Protein AF-B0I2P6-F1 (afdb_monomer)

pLDDT: mean 84.58, std 15.39, range [45.34, 97.69]

InterPro domains:
  IPR001063 Large ribosomal subunit protein uL22 [PF00237] (2-75)
  IPR001063 Large ribosomal subunit protein uL22 [cd00336] (1-74)
  IPR018260 Large ribosomal subunit protein uL22, conserved site [PS00464] (50-74)
  IPR036394 Ribosomal protein uL22 superfamily [G3DSA:3.90.470.10] (1-95)
  IPR036394 Ribosomal protein uL22 superfamily [SSF54843] (2-78)
  IPR047867 Large ribosomal subunit protein uL22, bacteria/organella [PTHR13501] (1-118)

Radius of gyration: 39.43 Å; Cα contacts (8 Å, |Δi|>4): 103; chains: 1; bounding box: 79×54×119 Å

Structure (mmCIF, N/CA/C/O backbone):
data_AF-B0I2P6-F1
#
_entry.id   AF-B0I2P6-F1
#
loop_
_atom_site.group_PDB
_atom_site.id
_atom_site.type_symbol
_atom_site.label_atom_id
_atom_site.label_alt_id
_atom_site.label_comp_id
_atom_site.label_asym_id
_atom_site.label_entity_id
_atom_site.label_seq_id
_atom_site.pdbx_PDB_ins_code
_atom_site.Cartn_x
_atom_site.Cartn_y
_atom_site.Cartn_z
_atom_site.occupancy
_atom_site.B_iso_or_equiv
_atom_site.auth_seq_id
_atom_site.auth_comp_id
_atom_site.auth_asym_id
_atom_site.auth_atom_id
_atom_site.pdbx_PDB_model_num
ATOM 1 N N . MET A 1 1 ? -9.500 -13.602 -0.300 1.00 76.88 1 MET A N 1
ATOM 2 C CA . MET A 1 1 ? -10.073 -14.460 -1.353 1.00 76.88 1 MET A CA 1
ATOM 3 C C . MET A 1 1 ? -10.192 -13.780 -2.713 1.00 76.88 1 MET A C 1
ATOM 5 O O . MET A 1 1 ? -9.741 -14.376 -3.674 1.00 76.88 1 MET A O 1
ATOM 9 N N . LEU A 1 2 ? -10.694 -12.540 -2.851 1.00 93.56 2 LEU A N 1
ATOM 10 C CA . LEU A 1 2 ? -10.826 -11.922 -4.190 1.00 93.56 2 LEU A CA 1
ATOM 11 C C . LEU A 1 2 ? -9.508 -11.879 -4.998 1.00 93.56 2 LEU A C 1
ATOM 13 O O . LEU A 1 2 ? -9.483 -12.290 -6.151 1.00 93.56 2 LEU A O 1
ATOM 17 N N . LEU A 1 3 ? -8.404 -11.435 -4.385 1.00 93.12 3 LEU A N 1
ATOM 18 C CA . LEU A 1 3 ? -7.103 -11.318 -5.064 1.00 93.12 3 LEU A CA 1
ATOM 19 C C . LEU A 1 3 ? -6.489 -12.665 -5.486 1.00 93.12 3 LEU A C 1
ATOM 21 O O . LEU A 1 3 ? -5.681 -12.688 -6.404 1.00 93.12 3 LEU A O 1
ATOM 25 N N . GLU A 1 4 ? -6.849 -13.778 -4.846 1.00 93.31 4 GLU A N 1
ATOM 26 C CA . GLU A 1 4 ? -6.309 -15.104 -5.195 1.00 93.31 4 GLU A CA 1
ATOM 27 C C . GLU A 1 4 ? -6.968 -15.673 -6.456 1.00 93.31 4 GLU A C 1
ATOM 29 O O . GLU A 1 4 ? -6.349 -16.442 -7.183 1.00 93.31 4 GLU A O 1
ATOM 34 N N . LEU A 1 5 ? -8.208 -15.266 -6.731 1.00 96.06 5 LEU A N 1
ATOM 35 C CA . LEU A 1 5 ? -9.016 -15.769 -7.844 1.00 96.06 5 LEU A CA 1
ATOM 36 C C . LEU A 1 5 ? -8.922 -14.889 -9.097 1.00 96.06 5 LEU A C 1
ATOM 38 O O . LEU A 1 5 ? -9.374 -15.274 -10.172 1.00 96.06 5 LEU A O 1
ATOM 42 N N . MET A 1 6 ? -8.366 -13.684 -8.972 1.00 96.19 6 MET A N 1
ATOM 43 C CA . MET A 1 6 ? -8.279 -12.737 -10.079 1.00 96.19 6 MET A CA 1
ATOM 44 C C . MET A 1 6 ? -7.265 -13.192 -11.148 1.00 96.19 6 MET A C 1
ATOM 46 O O . MET A 1 6 ? -6.128 -13.511 -10.800 1.00 96.19 6 MET A O 1
ATOM 50 N N . PRO A 1 7 ? -7.592 -13.096 -12.455 1.00 96.62 7 PRO A N 1
ATOM 51 C CA . PRO A 1 7 ? -6.720 -13.553 -13.548 1.00 96.62 7 PRO A CA 1
ATOM 52 C C . PRO A 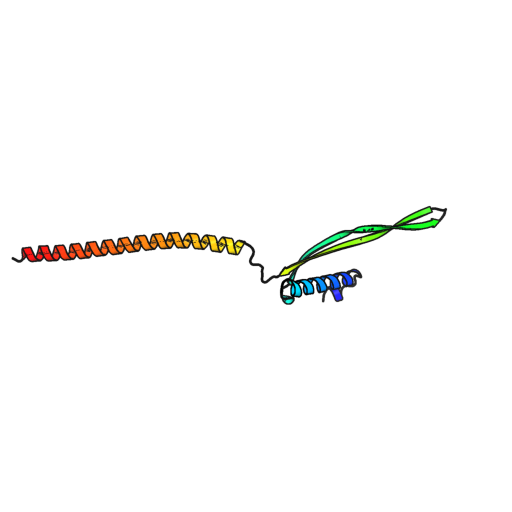1 7 ? -5.509 -12.636 -13.803 1.00 96.62 7 PRO A C 1
ATOM 54 O O . PRO A 1 7 ? -4.690 -12.892 -14.686 1.00 96.62 7 PRO A O 1
ATOM 57 N N . TYR A 1 8 ? -5.390 -11.526 -13.072 1.00 97.56 8 TYR A N 1
ATOM 58 C CA . TYR A 1 8 ? -4.334 -10.545 -13.285 1.00 97.56 8 TYR A CA 1
ATOM 59 C C . TYR A 1 8 ? -3.012 -10.977 -12.642 1.00 97.56 8 TYR A C 1
ATOM 61 O O . TYR A 1 8 ? -2.945 -11.329 -11.468 1.00 97.56 8 TYR A O 1
ATOM 69 N N . ARG A 1 9 ? -1.902 -10.808 -13.372 1.00 95.75 9 ARG A N 1
ATOM 70 C CA . ARG A 1 9 ? -0.548 -11.044 -12.835 1.00 95.75 9 ARG A CA 1
ATOM 71 C C . ARG A 1 9 ? -0.212 -10.140 -11.640 1.00 95.75 9 ARG A C 1
ATOM 73 O O . ARG A 1 9 ? 0.587 -10.513 -10.784 1.00 95.75 9 ARG A O 1
ATOM 80 N N . ALA A 1 10 ? -0.807 -8.948 -11.587 1.00 95.62 10 ALA A N 1
ATOM 81 C CA . ALA A 1 10 ? -0.602 -7.987 -10.507 1.00 95.62 10 ALA A CA 1
ATOM 82 C C . ALA A 1 10 ? -1.247 -8.414 -9.177 1.00 95.62 10 ALA A C 1
ATOM 84 O O . ALA A 1 10 ? -0.895 -7.865 -8.136 1.00 95.62 10 ALA A O 1
ATOM 85 N N . SER A 1 11 ? -2.143 -9.404 -9.177 1.00 96.56 11 SER A N 1
ATOM 86 C CA . SER A 1 11 ? -2.846 -9.818 -7.963 1.00 96.56 11 SER A CA 1
ATOM 87 C C . SER A 1 11 ? -1.902 -10.414 -6.920 1.00 96.56 11 SER A C 1
ATOM 89 O O . SER A 1 11 ? -2.016 -10.101 -5.738 1.00 96.56 11 SER A O 1
ATOM 91 N N . TYR A 1 12 ? -0.911 -11.200 -7.351 1.00 96.06 12 TYR A N 1
ATOM 92 C CA . TYR A 1 12 ? 0.053 -11.844 -6.456 1.00 96.06 12 TYR A CA 1
ATOM 93 C C . TYR A 1 12 ? 0.895 -10.856 -5.618 1.00 96.06 12 TYR A C 1
ATOM 95 O O . TYR A 1 12 ? 0.910 -10.981 -4.390 1.00 96.06 12 TYR A O 1
ATOM 103 N N . PRO A 1 13 ? 1.576 -9.846 -6.204 1.00 96.12 13 PRO A N 1
ATOM 104 C CA . PRO A 1 13 ? 2.324 -8.874 -5.406 1.00 96.12 13 PRO A CA 1
ATOM 105 C C . PRO A 1 13 ? 1.420 -8.038 -4.490 1.00 96.12 13 PRO A C 1
ATOM 107 O O . PRO A 1 13 ? 1.813 -7.756 -3.359 1.00 96.12 13 PRO A O 1
ATOM 110 N N . ILE A 1 14 ? 0.207 -7.686 -4.931 1.00 96.94 14 ILE A N 1
ATOM 111 C CA . ILE A 1 14 ? -0.753 -6.937 -4.104 1.00 96.94 14 ILE A CA 1
ATOM 112 C C . ILE A 1 14 ? -1.219 -7.789 -2.920 1.00 96.94 14 ILE A C 1
ATOM 114 O O . ILE A 1 14 ? -1.252 -7.301 -1.794 1.00 96.94 14 ILE A O 1
ATOM 118 N N . PHE A 1 15 ? -1.516 -9.070 -3.143 1.00 96.50 15 PHE A N 1
ATOM 119 C CA . PHE A 1 15 ? -1.892 -10.006 -2.086 1.00 96.50 15 PHE A CA 1
ATOM 120 C C . PHE A 1 15 ? -0.810 -10.097 -1.005 1.00 96.50 15 PHE A C 1
ATOM 122 O O . PHE A 1 15 ? -1.099 -9.923 0.179 1.00 96.50 15 PHE A O 1
ATOM 129 N N . LYS A 1 16 ? 0.453 -10.268 -1.415 1.00 96.44 16 LYS A N 1
ATOM 130 C CA . LYS A 1 16 ? 1.594 -10.296 -0.491 1.00 96.44 16 LYS A CA 1
ATOM 131 C C . LYS A 1 16 ? 1.718 -8.992 0.306 1.00 96.44 16 LYS A C 1
ATOM 133 O O . LYS A 1 16 ? 2.002 -9.032 1.503 1.00 96.44 16 LYS A O 1
ATOM 138 N N . LEU A 1 17 ? 1.483 -7.849 -0.340 1.00 96.81 17 LEU A N 1
ATOM 139 C CA . LEU A 1 17 ? 1.539 -6.536 0.302 1.00 96.81 17 LEU A CA 1
ATOM 140 C C . LEU A 1 17 ? 0.424 -6.364 1.340 1.00 96.81 17 LEU A C 1
ATOM 142 O O . LEU A 1 17 ? 0.707 -5.964 2.465 1.00 96.81 17 LEU A O 1
ATOM 146 N N . VAL A 1 18 ? -0.820 -6.714 1.000 1.00 96.00 18 VAL A N 1
ATOM 147 C CA . VAL A 1 18 ? -1.963 -6.646 1.927 1.00 96.00 18 VAL A CA 1
ATOM 148 C C . VAL A 1 18 ? -1.755 -7.579 3.119 1.00 96.00 18 VAL A C 1
ATOM 150 O O . VAL A 1 18 ? -1.963 -7.168 4.260 1.00 96.00 18 VAL A O 1
ATOM 153 N N . TYR A 1 19 ? -1.283 -8.804 2.876 1.00 95.69 19 TYR A N 1
ATOM 154 C CA . TYR A 1 19 ? -0.970 -9.759 3.937 1.00 95.69 19 TYR A CA 1
ATOM 155 C C . TYR A 1 19 ? 0.100 -9.216 4.897 1.00 95.69 19 TYR A C 1
ATOM 157 O O . TYR A 1 19 ? -0.076 -9.245 6.116 1.0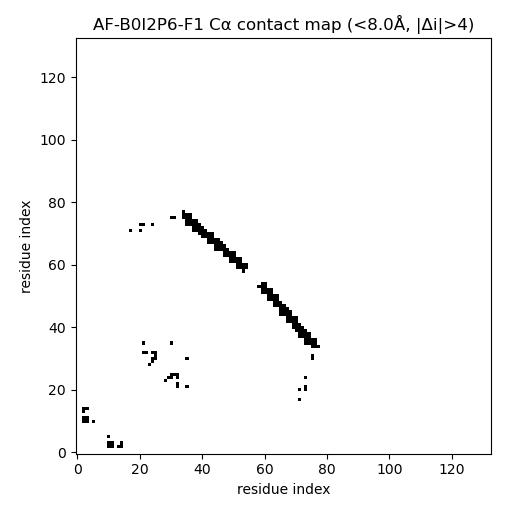0 95.69 19 TYR A O 1
ATOM 165 N N . SER A 1 20 ? 1.181 -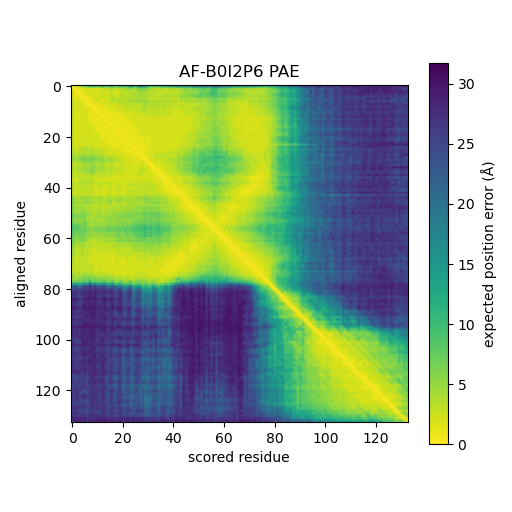8.647 4.352 1.00 96.69 20 SER A N 1
ATOM 166 C CA . SER A 1 20 ? 2.236 -8.008 5.145 1.00 96.69 20 SER A CA 1
ATOM 167 C C . SER A 1 20 ? 1.721 -6.796 5.925 1.00 96.69 20 SER A C 1
ATOM 169 O O . SER A 1 20 ? 2.027 -6.658 7.108 1.00 96.69 20 SER A O 1
ATOM 171 N N . ALA A 1 21 ? 0.893 -5.948 5.313 1.00 96.38 21 ALA A N 1
ATOM 172 C CA . ALA A 1 21 ? 0.314 -4.786 5.978 1.00 96.38 21 ALA A CA 1
ATOM 173 C C . ALA A 1 21 ? -0.586 -5.189 7.159 1.00 96.38 21 ALA A C 1
ATOM 175 O O . ALA A 1 21 ? -0.484 -4.598 8.234 1.00 96.38 21 ALA A O 1
ATOM 176 N N . ALA A 1 22 ? -1.418 -6.224 6.996 1.00 96.12 22 ALA A N 1
ATOM 177 C CA . ALA A 1 22 ? -2.246 -6.757 8.076 1.00 96.12 22 ALA A CA 1
ATOM 178 C C . ALA A 1 22 ? -1.398 -7.369 9.206 1.00 96.12 22 ALA A C 1
ATOM 180 O O . ALA A 1 22 ? -1.698 -7.164 10.382 1.00 96.12 22 ALA A O 1
ATOM 181 N N . ALA A 1 23 ? -0.310 -8.072 8.870 1.00 96.38 23 ALA A N 1
ATOM 182 C CA . ALA A 1 23 ? 0.637 -8.590 9.857 1.00 96.38 23 ALA A CA 1
ATOM 183 C C . ALA A 1 23 ? 1.302 -7.455 10.656 1.00 96.38 23 ALA A C 1
ATOM 185 O O . ALA A 1 23 ? 1.313 -7.495 11.887 1.00 96.38 23 ALA A O 1
ATOM 186 N N . ASN A 1 24 ? 1.758 -6.401 9.973 1.00 96.62 24 ASN A N 1
ATOM 187 C CA . ASN A 1 24 ? 2.354 -5.221 10.603 1.00 96.62 24 ASN A CA 1
ATOM 188 C C . ASN A 1 24 ? 1.357 -4.487 11.506 1.00 96.62 24 ASN A C 1
ATOM 190 O O . ASN A 1 24 ? 1.723 -4.042 12.591 1.00 96.62 24 ASN A O 1
ATOM 194 N N . ALA A 1 25 ? 0.093 -4.378 11.090 1.00 95.75 25 ALA A N 1
ATOM 195 C CA . ALA A 1 25 ? -0.961 -3.794 11.914 1.00 95.75 25 ALA A CA 1
ATOM 196 C C . ALA A 1 25 ? -1.195 -4.604 13.202 1.00 95.75 25 ALA A C 1
ATOM 198 O O . ALA A 1 25 ? -1.308 -4.014 14.277 1.00 95.75 25 ALA A O 1
ATOM 199 N N . SER A 1 26 ? -1.200 -5.939 13.113 1.00 94.94 26 SER A N 1
ATOM 200 C CA . SER A 1 26 ? -1.344 -6.797 14.295 1.00 94.94 26 SER A CA 1
ATOM 201 C C . SER A 1 26 ? -0.124 -6.761 15.218 1.00 94.94 26 SER A C 1
ATOM 203 O O . SER A 1 26 ? -0.290 -6.711 16.430 1.00 94.94 26 SER A O 1
ATOM 205 N N . HIS A 1 27 ? 1.090 -6.734 14.663 1.00 95.94 27 HIS A N 1
ATOM 206 C CA . HIS A 1 27 ? 2.325 -6.786 15.446 1.00 95.94 27 HIS A CA 1
ATOM 207 C C . HIS A 1 27 ? 2.679 -5.436 16.083 1.00 95.94 27 HIS A C 1
ATOM 209 O O . HIS A 1 27 ? 3.025 -5.381 17.255 1.00 95.94 27 HIS A O 1
ATOM 215 N N . ASN A 1 28 ? 2.578 -4.335 15.329 1.00 95.75 28 ASN A N 1
ATOM 216 C CA . ASN A 1 28 ? 3.063 -3.028 15.786 1.00 95.75 28 ASN A CA 1
ATOM 217 C C . ASN A 1 28 ? 1.983 -2.173 16.459 1.00 95.75 28 ASN A C 1
ATOM 219 O O . ASN A 1 28 ? 2.314 -1.246 17.192 1.00 95.75 28 ASN A O 1
ATOM 223 N N . LYS A 1 29 ? 0.699 -2.405 16.152 1.00 91.25 29 LYS A N 1
ATOM 224 C CA . LYS A 1 29 ? -0.424 -1.600 16.670 1.00 91.25 29 LYS A CA 1
ATOM 225 C C . LYS A 1 29 ? -1.461 -2.421 17.441 1.00 91.25 29 LYS A C 1
ATOM 227 O O . LYS A 1 29 ? -2.468 -1.855 17.866 1.00 91.25 29 LYS A O 1
ATOM 232 N N . ASN A 1 30 ? -1.228 -3.726 17.606 1.00 92.06 30 ASN A N 1
ATOM 233 C CA . ASN A 1 30 ? -2.117 -4.672 18.287 1.00 92.06 30 ASN A CA 1
ATOM 234 C C . ASN A 1 30 ? -3.556 -4.641 17.742 1.00 92.06 30 ASN A C 1
ATOM 236 O O . ASN A 1 30 ? -4.519 -4.793 18.489 1.00 92.06 30 ASN A O 1
ATOM 240 N N . PHE A 1 31 ? -3.713 -4.406 16.437 1.00 93.00 31 PHE A N 1
ATOM 241 C CA . PHE A 1 31 ? -5.025 -4.409 15.793 1.00 93.00 31 PHE A CA 1
ATOM 242 C C . PHE A 1 31 ? -5.486 -5.833 15.480 1.00 93.00 31 PHE A C 1
ATOM 244 O O . PHE A 1 31 ? -4.691 -6.687 15.074 1.00 93.00 31 PHE A O 1
ATOM 251 N N . ASN A 1 32 ? -6.789 -6.073 15.617 1.00 92.94 32 ASN A N 1
ATOM 252 C CA . ASN A 1 32 ? -7.391 -7.333 15.209 1.00 92.94 32 ASN A CA 1
ATOM 253 C C . ASN A 1 32 ? -7.502 -7.395 13.678 1.00 92.94 32 ASN A C 1
ATOM 255 O O . ASN A 1 32 ? -8.022 -6.480 13.044 1.00 92.94 32 ASN A O 1
ATOM 259 N N . LYS A 1 33 ? -7.046 -8.495 13.068 1.00 90.56 33 LYS A N 1
ATOM 260 C CA . LYS A 1 33 ? -7.040 -8.663 11.605 1.00 90.56 33 LYS A CA 1
ATOM 261 C C . LYS A 1 33 ? -8.444 -8.648 10.995 1.00 90.56 33 LYS A C 1
ATOM 263 O O . LYS A 1 33 ? -8.591 -8.188 9.867 1.00 90.56 33 LYS A O 1
ATOM 268 N N . ALA A 1 34 ? -9.449 -9.130 11.728 1.00 91.81 34 ALA A N 1
ATOM 269 C CA . ALA A 1 34 ? -10.839 -9.167 11.266 1.00 91.81 34 ALA A CA 1
ATOM 270 C C . ALA A 1 34 ? -11.465 -7.764 11.130 1.00 91.81 34 ALA A C 1
ATOM 272 O O . ALA A 1 34 ? -12.331 -7.550 10.281 1.00 91.81 34 ALA A O 1
ATOM 273 N N . ASP A 1 35 ? -10.983 -6.804 11.922 1.00 93.00 35 ASP A N 1
ATOM 274 C CA . ASP A 1 35 ? -11.554 -5.458 12.023 1.00 93.00 35 ASP A CA 1
ATOM 275 C C . ASP A 1 35 ? -10.843 -4.431 11.126 1.00 93.00 35 ASP A C 1
ATOM 277 O O . ASP A 1 35 ? -11.259 -3.272 11.026 1.00 93.00 35 ASP A O 1
ATOM 281 N N . LEU A 1 36 ? -9.788 -4.854 10.423 1.00 93.31 36 LEU A N 1
ATOM 282 C CA . LEU A 1 36 ? -9.037 -4.001 9.513 1.00 93.31 36 LEU A CA 1
ATOM 283 C C . LEU A 1 36 ? -9.7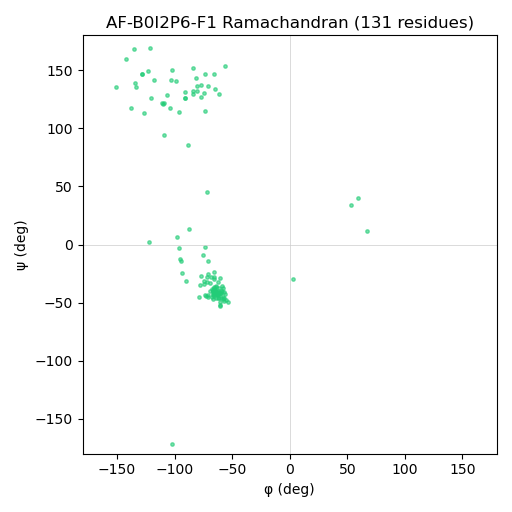72 -3.796 8.190 1.00 93.31 36 LEU A C 1
ATOM 285 O O . LEU A 1 36 ? -10.275 -4.724 7.557 1.00 93.31 36 LEU A O 1
ATOM 289 N N . VAL A 1 37 ? -9.750 -2.554 7.725 1.00 94.56 37 VAL A N 1
ATOM 290 C CA . VAL A 1 37 ? -10.215 -2.152 6.401 1.00 94.56 37 VAL A CA 1
ATOM 291 C C . VAL A 1 37 ? -9.167 -1.338 5.673 1.00 94.56 37 VAL A C 1
ATOM 293 O O . VAL A 1 37 ? -8.424 -0.560 6.268 1.00 94.56 37 VAL A O 1
ATOM 296 N N . ILE A 1 38 ? -9.130 -1.489 4.353 1.00 94.94 38 ILE A N 1
ATOM 297 C CA . ILE A 1 38 ? -8.314 -0.639 3.492 1.00 94.94 38 ILE A CA 1
ATOM 298 C C . ILE A 1 38 ? -8.994 0.727 3.412 1.00 94.94 38 ILE A C 1
ATOM 300 O O . ILE A 1 38 ? -10.098 0.841 2.892 1.00 94.94 38 ILE A O 1
ATOM 304 N N . SER A 1 39 ? -8.340 1.767 3.927 1.00 94.38 39 SER A N 1
ATOM 305 C CA . SER A 1 39 ? -8.859 3.135 3.861 1.00 94.38 39 SER A CA 1
ATOM 306 C C . SER A 1 39 ? -8.406 3.888 2.623 1.00 94.38 39 SER A C 1
ATOM 308 O O . SER A 1 39 ? -9.088 4.799 2.168 1.00 94.38 39 SER A O 1
ATOM 310 N N . LYS A 1 40 ? -7.206 3.569 2.132 1.00 95.50 40 LYS A N 1
ATOM 311 C CA . LYS A 1 40 ? -6.575 4.265 1.014 1.00 95.50 40 LYS A CA 1
ATOM 312 C C . LYS A 1 40 ? -5.669 3.294 0.271 1.00 95.50 40 LYS A C 1
ATOM 314 O O . LYS A 1 40 ? -4.918 2.559 0.909 1.00 95.50 40 LYS A O 1
ATOM 319 N N . ALA A 1 41 ? -5.737 3.307 -1.052 1.00 97.31 41 ALA A N 1
ATOM 320 C CA . ALA A 1 41 ? -4.865 2.534 -1.921 1.00 97.31 41 ALA A CA 1
ATOM 321 C C . ALA A 1 41 ? -4.446 3.422 -3.094 1.00 97.31 41 ALA A C 1
ATOM 323 O O . ALA A 1 41 ? -5.292 3.889 -3.851 1.00 97.31 41 ALA A O 1
ATOM 324 N N . GLU A 1 42 ? -3.149 3.679 -3.216 1.00 97.69 42 GLU A N 1
ATOM 325 C CA . GLU A 1 42 ? -2.568 4.524 -4.258 1.00 97.69 42 GLU A CA 1
ATOM 326 C C . GLU A 1 42 ? -1.429 3.798 -4.963 1.00 97.69 42 GLU A C 1
ATOM 328 O O . GLU A 1 42 ? -0.680 3.029 -4.353 1.00 97.69 42 GLU A O 1
ATOM 333 N N . VAL A 1 43 ? -1.281 4.077 -6.257 1.00 97.62 43 VAL A N 1
ATOM 334 C CA . VAL A 1 43 ? -0.182 3.570 -7.074 1.00 97.62 43 VAL A CA 1
ATOM 335 C C . VAL A 1 43 ? 0.490 4.751 -7.750 1.00 97.62 43 VAL A C 1
ATOM 337 O O . VAL A 1 43 ? -0.095 5.399 -8.613 1.00 97.62 43 VAL A O 1
ATOM 340 N N . ASN A 1 44 ? 1.735 5.006 -7.364 1.00 97.31 44 ASN A N 1
ATOM 341 C CA . ASN A 1 44 ? 2.549 6.076 -7.920 1.00 97.31 44 ASN A CA 1
ATOM 342 C C . ASN A 1 44 ? 3.559 5.516 -8.926 1.00 97.31 44 ASN A C 1
ATOM 344 O O . ASN A 1 44 ? 4.019 4.375 -8.809 1.00 97.31 44 ASN A O 1
ATOM 348 N N . GLY A 1 45 ? 3.923 6.329 -9.919 1.00 96.00 45 GLY A N 1
ATOM 349 C CA . GLY A 1 45 ? 4.979 5.989 -10.871 1.00 96.00 45 GLY A CA 1
ATOM 350 C C . GLY A 1 45 ? 6.335 5.879 -10.173 1.00 96.00 45 GLY A C 1
ATOM 351 O O . GLY A 1 45 ? 6.689 6.731 -9.364 1.00 96.00 45 GLY A O 1
ATOM 352 N N . GLY A 1 46 ? 7.078 4.818 -10.476 1.00 95.56 46 GLY A N 1
ATOM 353 C CA . GLY A 1 46 ? 8.453 4.631 -10.023 1.00 95.56 46 GLY A CA 1
ATOM 354 C C . GLY A 1 46 ? 9.462 4.944 -11.126 1.00 95.56 46 GLY A C 1
ATOM 355 O O . GLY A 1 46 ? 9.122 5.411 -12.218 1.00 95.56 46 GLY A O 1
ATOM 356 N N . THR A 1 47 ? 10.728 4.635 -10.864 1.00 96.81 47 THR A N 1
ATOM 357 C CA . THR A 1 47 ? 11.810 4.832 -11.833 1.00 96.81 47 THR A CA 1
ATOM 358 C C . THR A 1 47 ? 11.591 3.994 -13.092 1.00 96.81 47 THR A C 1
ATOM 360 O O . THR A 1 47 ? 11.373 2.779 -13.040 1.00 96.81 47 THR A O 1
ATOM 363 N N . VAL A 1 48 ? 11.689 4.635 -14.256 1.00 97.25 48 VAL A N 1
ATOM 364 C CA . VAL A 1 48 ? 11.564 3.966 -15.553 1.00 97.25 48 VAL A CA 1
ATOM 365 C C . VAL A 1 48 ? 12.948 3.632 -16.088 1.00 97.25 48 VAL A C 1
ATOM 367 O O . VAL A 1 48 ? 13.712 4.518 -16.471 1.00 97.25 48 VAL A O 1
ATOM 370 N N . VAL A 1 49 ? 13.257 2.341 -16.187 1.00 97.00 49 VAL A N 1
ATOM 371 C CA . VAL A 1 49 ? 14.528 1.885 -16.759 1.00 97.00 49 VAL A CA 1
ATOM 372 C C . VAL A 1 49 ? 14.407 1.823 -18.280 1.00 97.00 49 VAL A C 1
ATOM 374 O O . VAL A 1 49 ? 13.477 1.216 -18.815 1.00 97.00 49 VAL A O 1
ATOM 377 N N . LYS A 1 50 ? 15.355 2.433 -18.998 1.00 96.31 50 LYS A N 1
ATOM 378 C CA . LYS A 1 50 ? 15.424 2.383 -20.466 1.00 96.31 50 LYS A CA 1
ATOM 379 C C . LYS A 1 50 ? 16.435 1.323 -20.923 1.00 96.31 50 LYS A C 1
ATOM 381 O O . LYS A 1 50 ? 17.497 1.152 -20.321 1.00 96.31 50 LYS A O 1
ATOM 386 N N . ARG A 1 51 ? 16.101 0.602 -21.993 1.00 95.94 51 ARG A N 1
ATOM 387 C CA . ARG A 1 51 ? 16.982 -0.351 -22.691 1.00 95.94 51 ARG A CA 1
ATOM 388 C C . ARG A 1 51 ? 16.884 -0.113 -24.189 1.00 95.94 51 ARG A C 1
ATOM 390 O O . ARG A 1 51 ? 15.779 0.045 -24.693 1.00 95.94 51 ARG A O 1
ATOM 397 N N . LEU A 1 52 ? 18.001 -0.089 -24.903 1.00 96.25 52 LEU A N 1
ATOM 398 C CA . LEU A 1 52 ? 17.980 0.033 -26.360 1.00 96.25 52 LEU A CA 1
ATOM 399 C C . LEU A 1 52 ? 17.696 -1.334 -26.983 1.00 96.25 52 LEU A C 1
ATOM 401 O O . LEU A 1 52 ? 18.316 -2.326 -26.609 1.00 96.25 52 LEU A O 1
ATOM 405 N N . LYS A 1 53 ? 16.755 -1.388 -27.927 1.00 97.12 53 LYS A N 1
ATOM 406 C CA . LYS A 1 53 ? 16.520 -2.566 -28.763 1.00 97.12 53 LYS A CA 1
ATOM 407 C C . LYS A 1 53 ? 16.973 -2.259 -30.194 1.00 97.12 53 LYS A C 1
ATOM 409 O O . LYS A 1 53 ? 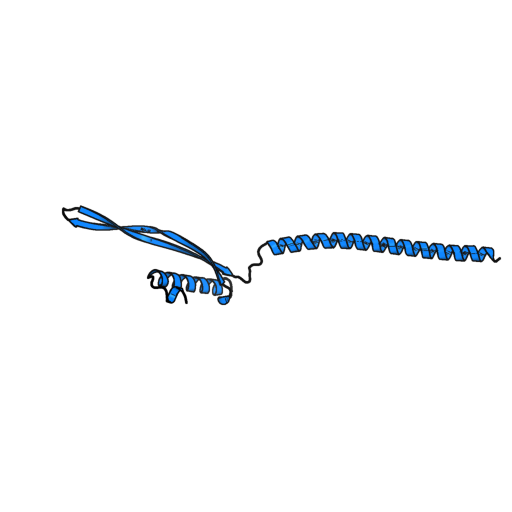16.439 -1.307 -30.778 1.00 97.12 53 LYS A O 1
ATOM 414 N N . PRO A 1 54 ? 17.921 -3.029 -30.762 1.00 97.00 54 PRO A N 1
ATOM 415 C CA . PRO A 1 54 ? 18.358 -2.840 -32.140 1.00 97.00 54 PRO A CA 1
ATOM 416 C C . PRO A 1 54 ? 17.219 -3.153 -33.117 1.00 97.00 54 PRO A C 1
ATOM 418 O O . PRO A 1 54 ? 16.360 -4.000 -32.854 1.00 97.00 54 PRO A O 1
ATOM 421 N N . ARG A 1 55 ? 17.190 -2.431 -34.238 1.00 96.94 55 ARG A N 1
ATOM 422 C CA . ARG A 1 55 ? 16.213 -2.543 -35.328 1.00 96.94 55 ARG A CA 1
ATOM 423 C C . ARG A 1 55 ? 16.934 -2.514 -36.679 1.00 96.94 55 ARG A C 1
ATOM 425 O O . ARG A 1 55 ? 18.118 -2.200 -36.763 1.00 96.94 55 ARG A O 1
ATOM 432 N N . ALA A 1 56 ? 16.202 -2.847 -37.742 1.00 97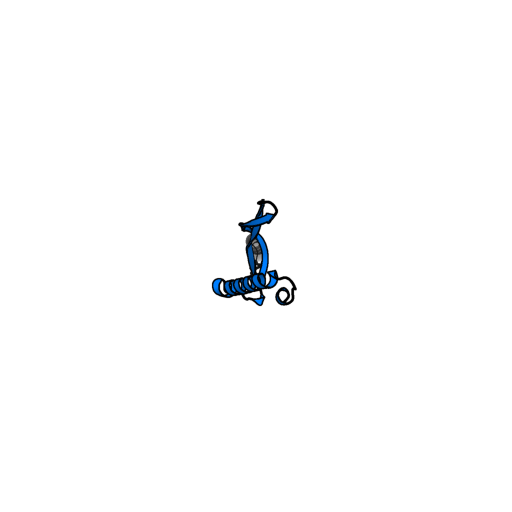.19 56 ALA A N 1
ATOM 433 C CA . ALA A 1 56 ? 16.729 -2.843 -39.104 1.00 97.19 56 ALA A CA 1
ATOM 434 C C . ALA A 1 56 ? 17.310 -1.472 -39.503 1.00 97.19 56 ALA A C 1
ATOM 436 O O . ALA A 1 56 ? 16.874 -0.429 -39.005 1.00 97.19 56 ALA A O 1
ATOM 437 N N . ARG A 1 57 ? 18.259 -1.492 -40.449 1.00 96.31 57 ARG A N 1
ATOM 438 C CA . ARG A 1 57 ? 18.954 -0.303 -40.981 1.00 96.31 57 ARG A CA 1
ATOM 439 C C . ARG A 1 57 ? 19.717 0.503 -39.913 1.00 96.31 57 ARG A C 1
ATOM 441 O O . ARG A 1 57 ? 19.654 1.726 -39.913 1.00 96.31 57 ARG A O 1
ATOM 448 N N . GLY A 1 58 ? 20.380 -0.173 -38.969 1.00 96.12 58 GLY A N 1
ATOM 449 C CA . GLY A 1 58 ? 21.221 0.472 -37.945 1.00 96.12 58 GLY A CA 1
ATOM 450 C C . GLY A 1 58 ? 20.466 1.332 -36.922 1.00 96.12 58 GLY A C 1
ATOM 451 O O . GLY A 1 58 ? 21.081 2.084 -36.171 1.00 96.12 58 GLY A O 1
ATOM 452 N N . ARG A 1 59 ? 19.131 1.253 -36.873 1.00 96.75 59 ARG A N 1
ATOM 453 C CA . ARG A 1 59 ? 18.314 2.035 -35.935 1.00 96.75 59 ARG A CA 1
ATOM 454 C C . ARG A 1 59 ? 18.236 1.347 -34.576 1.00 96.75 59 ARG A C 1
ATOM 456 O O . ARG A 1 59 ? 18.258 0.123 -34.483 1.00 96.75 59 ARG A O 1
ATOM 463 N N . SER A 1 60 ? 18.053 2.123 -33.513 1.00 97.19 60 SER A N 1
ATOM 464 C CA . SER A 1 60 ? 17.740 1.592 -32.184 1.00 97.19 60 SER A CA 1
ATOM 465 C C . SER A 1 60 ? 16.600 2.379 -31.552 1.00 97.19 60 SER A C 1
ATOM 467 O O . SER A 1 60 ? 16.535 3.599 -31.681 1.00 97.19 60 SER A O 1
ATOM 469 N N . TYR A 1 61 ? 15.678 1.672 -30.892 1.00 96.94 61 TYR A N 1
ATOM 470 C CA . TYR A 1 61 ? 14.571 2.294 -30.163 1.00 96.94 61 TYR A CA 1
ATOM 471 C C . TYR A 1 61 ? 14.646 1.961 -28.672 1.00 96.94 61 TYR A C 1
ATOM 473 O O . TYR A 1 61 ? 14.965 0.822 -28.315 1.00 96.94 61 TYR A O 1
ATOM 481 N N . PRO A 1 62 ? 14.330 2.919 -27.783 1.00 96.62 62 PRO A N 1
ATOM 482 C CA . PRO A 1 62 ? 14.306 2.665 -26.354 1.00 96.62 62 PRO A CA 1
ATOM 483 C C . PRO A 1 62 ? 13.037 1.901 -25.950 1.00 96.62 62 PRO A C 1
ATOM 485 O O . PRO A 1 62 ? 11.916 2.342 -26.190 1.00 96.62 62 PRO A O 1
ATOM 488 N N . ILE A 1 63 ? 13.209 0.780 -25.257 1.00 97.31 63 ILE A N 1
ATOM 489 C CA . ILE A 1 63 ? 12.170 0.092 -24.492 1.00 97.31 63 ILE A CA 1
ATOM 490 C C . ILE A 1 63 ? 12.189 0.634 -23.067 1.00 97.31 63 ILE A C 1
ATOM 492 O O . ILE A 1 63 ? 13.224 0.613 -22.398 1.00 97.31 63 ILE A O 1
ATOM 496 N N . LYS A 1 64 ? 11.028 1.087 -22.594 1.00 96.69 64 LYS A N 1
ATOM 497 C CA . LYS A 1 64 ? 10.811 1.514 -21.210 1.00 96.69 64 LYS A CA 1
ATOM 498 C C . LYS A 1 64 ? 10.334 0.320 -20.378 1.00 96.69 64 LYS A C 1
ATOM 500 O O . LYS A 1 64 ? 9.411 -0.385 -20.778 1.00 96.69 64 LYS A O 1
ATOM 505 N N . ARG A 1 65 ? 10.950 0.094 -19.221 1.00 96.00 65 ARG A N 1
ATOM 506 C CA . ARG A 1 65 ? 10.499 -0.851 -18.191 1.00 96.00 65 ARG A CA 1
ATOM 507 C C . ARG A 1 65 ? 9.999 -0.027 -16.999 1.00 96.00 65 ARG A C 1
ATOM 509 O O . ARG A 1 65 ? 10.831 0.435 -16.216 1.00 96.00 65 ARG A O 1
ATOM 516 N N . PRO A 1 66 ? 8.687 0.256 -16.916 1.00 95.94 66 PRO A N 1
ATOM 517 C CA . PRO A 1 66 ? 8.139 1.042 -15.822 1.00 95.94 66 PRO A CA 1
ATOM 518 C C . PRO A 1 66 ? 8.110 0.225 -14.530 1.00 95.94 66 PRO A C 1
ATOM 520 O O . PRO A 1 66 ? 7.899 -0.988 -14.550 1.00 95.94 66 PRO A O 1
ATOM 523 N N . THR A 1 67 ? 8.303 0.913 -13.412 1.00 97.31 67 THR A N 1
ATOM 524 C CA . THR A 1 67 ? 8.082 0.393 -12.059 1.00 97.31 67 THR A CA 1
ATOM 525 C C . THR A 1 67 ? 7.051 1.271 -11.352 1.00 97.31 67 THR A C 1
ATOM 527 O O . THR A 1 67 ? 6.672 2.324 -11.872 1.00 97.31 67 THR A O 1
ATOM 530 N N . CYS A 1 68 ? 6.556 0.835 -10.197 1.00 97.00 68 CYS A N 1
ATOM 531 C CA . CYS A 1 68 ? 5.588 1.594 -9.411 1.00 97.00 68 CYS A CA 1
ATOM 532 C C . CYS A 1 68 ? 5.853 1.459 -7.911 1.00 97.00 68 CYS A C 1
ATOM 534 O O . CYS A 1 68 ? 6.492 0.503 -7.466 1.00 97.00 68 CYS A O 1
ATOM 536 N N . HIS A 1 69 ? 5.329 2.415 -7.151 1.00 96.88 69 HIS A N 1
ATOM 537 C CA . HIS A 1 69 ? 5.256 2.374 -5.697 1.00 96.88 69 HIS A CA 1
ATOM 538 C C . HIS A 1 69 ? 3.794 2.214 -5.287 1.00 96.88 69 HIS A C 1
ATOM 540 O O . HIS A 1 69 ? 2.952 3.026 -5.669 1.00 96.88 69 HIS A O 1
ATOM 546 N N . ILE A 1 70 ? 3.493 1.152 -4.541 1.00 97.19 70 ILE A N 1
ATOM 547 C CA . ILE A 1 70 ? 2.137 0.824 -4.098 1.00 97.19 70 ILE A CA 1
ATOM 548 C C . ILE A 1 70 ? 2.022 1.198 -2.623 1.00 97.19 70 ILE A C 1
ATOM 550 O O . ILE A 1 70 ? 2.712 0.619 -1.785 1.00 97.19 70 ILE A O 1
ATOM 554 N N . ASN A 1 71 ? 1.128 2.134 -2.316 1.00 97.06 71 ASN A N 1
ATOM 555 C CA . ASN A 1 71 ? 0.852 2.584 -0.959 1.00 97.06 71 ASN A CA 1
ATOM 556 C C . ASN A 1 71 ? -0.540 2.111 -0.539 1.00 97.06 71 ASN A C 1
ATOM 558 O O . ASN A 1 71 ? -1.538 2.472 -1.162 1.00 97.06 71 ASN A O 1
ATOM 562 N N . ILE A 1 72 ? -0.615 1.328 0.539 1.00 96.94 72 ILE A N 1
ATOM 563 C CA . ILE A 1 72 ? -1.879 0.886 1.139 1.00 96.94 72 ILE A CA 1
ATOM 564 C C . ILE A 1 72 ? -1.929 1.367 2.586 1.00 96.94 72 ILE A C 1
ATOM 566 O O . ILE A 1 72 ? -1.028 1.082 3.372 1.00 96.94 72 ILE A O 1
ATOM 570 N N . ALA A 1 73 ? -2.999 2.075 2.940 1.00 95.69 73 ALA A N 1
ATOM 571 C CA . ALA A 1 73 ? -3.297 2.461 4.311 1.00 95.69 73 ALA A CA 1
ATOM 572 C C . ALA A 1 73 ? -4.456 1.619 4.850 1.00 95.69 73 ALA A C 1
ATOM 574 O O . ALA A 1 73 ? -5.517 1.527 4.224 1.00 95.69 73 ALA A O 1
ATOM 575 N N . LEU A 1 74 ? -4.242 1.030 6.026 1.00 95.06 74 LEU A N 1
ATOM 576 C CA . LEU A 1 74 ? -5.244 0.274 6.768 1.00 95.06 74 LEU A CA 1
ATOM 577 C C . LEU A 1 74 ? -5.787 1.120 7.925 1.00 95.06 74 LEU A C 1
ATOM 579 O O . LEU A 1 74 ? -5.030 1.833 8.587 1.00 95.06 74 LEU A O 1
ATOM 583 N N . LYS A 1 75 ? -7.086 1.006 8.184 1.00 92.88 75 LYS A N 1
ATOM 584 C CA . LYS A 1 75 ? -7.769 1.560 9.356 1.00 92.88 75 LYS A CA 1
ATOM 585 C C . LYS A 1 75 ? -8.477 0.441 10.105 1.00 92.88 75 LYS A C 1
ATOM 587 O O . LYS A 1 75 ? -8.910 -0.534 9.501 1.00 92.88 75 LYS A O 1
ATOM 592 N N . ASP A 1 76 ? -8.582 0.600 11.413 1.00 92.38 76 ASP A N 1
ATOM 593 C CA . ASP A 1 76 ? -9.361 -0.285 12.271 1.00 92.38 76 ASP A CA 1
ATOM 594 C C . ASP A 1 76 ? -10.787 0.269 12.380 1.00 92.38 76 ASP A C 1
ATOM 596 O O . ASP A 1 76 ? -10.970 1.444 12.711 1.00 92.38 76 ASP A O 1
ATOM 600 N N . LYS A 1 77 ? -11.787 -0.560 12.071 1.00 88.50 77 LYS A N 1
ATOM 601 C CA . LYS A 1 77 ? -13.208 -0.204 12.188 1.00 88.50 77 LYS A CA 1
ATOM 602 C C . LYS A 1 77 ? -13.604 0.119 13.626 1.00 88.50 77 LYS A C 1
ATOM 604 O O . LYS A 1 77 ? -14.412 1.013 13.846 1.00 88.50 77 LYS A O 1
ATOM 609 N N . THR A 1 78 ? -13.047 -0.594 14.602 1.00 85.19 78 THR A N 1
ATOM 610 C CA . THR A 1 78 ? -13.464 -0.483 16.011 1.00 85.19 78 THR A CA 1
ATOM 611 C C . THR A 1 78 ? -13.025 0.833 16.645 1.00 85.19 78 THR A C 1
ATOM 613 O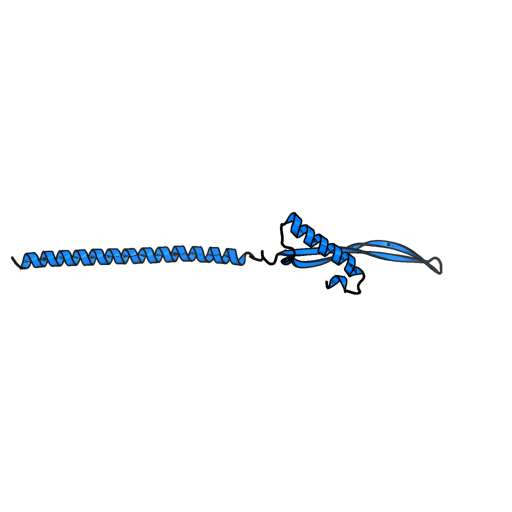 O . THR A 1 78 ? -13.699 1.368 17.523 1.00 85.19 78 THR A O 1
ATOM 616 N N . LYS A 1 79 ? -11.920 1.403 16.151 1.00 69.75 79 LYS A N 1
ATOM 617 C CA . LYS A 1 79 ? -11.380 2.690 16.601 1.00 69.75 79 LYS A CA 1
ATOM 618 C C . LYS A 1 79 ? -11.971 3.891 15.863 1.00 69.75 79 LYS A C 1
ATOM 620 O O . LYS A 1 79 ? -11.447 4.991 16.007 1.00 69.75 79 LYS A O 1
ATOM 625 N N . LEU A 1 80 ? -13.067 3.721 15.118 1.00 60.62 80 LEU A N 1
ATOM 626 C CA . LEU A 1 80 ? -13.835 4.818 14.510 1.00 60.62 80 LEU A CA 1
ATOM 627 C C . LEU A 1 80 ? -14.624 5.637 15.554 1.00 60.62 80 LEU A C 1
ATOM 629 O O . LEU A 1 80 ? -15.774 5.991 15.328 1.00 60.62 80 LEU A O 1
ATOM 633 N N . LYS A 1 81 ? -13.993 5.989 16.676 1.00 50.09 81 LYS A N 1
ATOM 634 C CA . LYS A 1 81 ? -14.384 7.153 17.472 1.00 50.09 81 LYS A CA 1
ATOM 635 C C . LYS A 1 81 ? -13.614 8.335 16.911 1.00 50.09 81 LYS A C 1
ATOM 637 O O . LYS A 1 81 ? -12.491 8.620 17.320 1.00 50.09 81 LYS A O 1
ATOM 642 N N 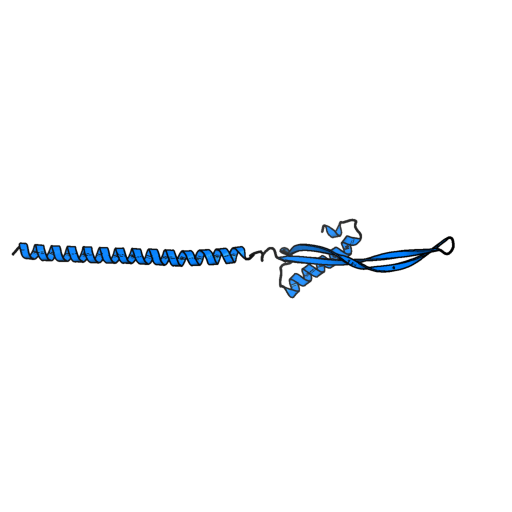. THR A 1 82 ? -14.168 8.948 15.875 1.00 52.47 82 THR A N 1
ATOM 643 C CA . THR A 1 82 ? -13.599 10.178 15.318 1.00 52.47 82 THR A CA 1
ATOM 644 C C . THR A 1 82 ? -14.140 11.327 16.158 1.00 52.47 82 THR A C 1
ATOM 646 O O . THR A 1 82 ? -15.337 11.344 16.405 1.00 52.47 82 THR A O 1
ATOM 649 N N . GLU A 1 83 ? -13.265 12.231 16.596 1.00 50.75 83 GLU A N 1
ATOM 650 C CA . GLU A 1 83 ? -13.403 13.591 17.174 1.00 50.75 83 GLU A CA 1
ATOM 651 C C . GLU A 1 83 ? -14.806 14.211 17.425 1.00 50.75 83 GLU A C 1
ATOM 653 O O . GLU A 1 83 ? -14.970 14.977 18.370 1.00 50.75 83 GLU A O 1
ATOM 658 N N . GLN A 1 84 ? -15.833 13.874 16.645 1.00 52.78 84 GLN A N 1
ATOM 659 C CA . GLN A 1 84 ? -17.244 14.214 16.845 1.00 52.78 84 GLN A CA 1
ATOM 660 C C . GLN A 1 84 ? -17.817 13.694 18.180 1.00 52.78 84 GLN A C 1
ATOM 662 O O . GLN A 1 84 ? -18.575 14.424 18.818 1.00 52.78 84 GLN A O 1
ATOM 667 N N . ASP A 1 85 ? -17.403 12.513 18.656 1.00 52.44 85 ASP A N 1
ATOM 668 C CA . ASP A 1 85 ? -17.829 11.984 19.968 1.00 52.44 85 ASP A CA 1
ATOM 669 C C . ASP A 1 85 ? -17.264 12.819 21.138 1.00 52.44 85 ASP A C 1
ATOM 671 O O . ASP A 1 85 ? -17.975 13.127 22.095 1.00 52.44 85 ASP A O 1
ATOM 675 N N . LEU A 1 86 ? -16.011 13.281 21.021 1.00 53.81 86 LEU A N 1
ATOM 676 C CA . LEU A 1 86 ? -15.329 14.106 22.033 1.00 53.81 86 LEU A CA 1
ATOM 677 C C . LEU A 1 86 ? -15.891 15.540 22.092 1.00 53.81 86 LEU A C 1
ATOM 679 O O . LEU A 1 86 ? -15.920 16.167 23.154 1.00 53.81 86 LEU A O 1
ATOM 683 N N . VAL A 1 87 ? -16.351 16.082 20.959 1.00 54.06 87 VAL A N 1
ATOM 684 C CA . VAL A 1 87 ? -17.004 17.404 20.892 1.00 54.06 87 VAL A CA 1
ATOM 685 C C . VAL A 1 87 ? -18.427 17.354 21.464 1.00 54.06 87 VAL A C 1
ATOM 687 O O . VAL A 1 87 ? -18.870 18.326 22.083 1.00 54.06 87 VAL A O 1
ATOM 690 N N . LEU A 1 88 ? -19.145 16.238 21.294 1.00 54.28 88 LEU A N 1
ATOM 691 C CA . LEU A 1 88 ? -20.475 16.042 21.875 1.00 54.28 88 LEU A CA 1
ATOM 692 C C . LEU A 1 88 ? -20.408 15.858 23.400 1.00 54.28 88 LEU A C 1
ATOM 694 O O . LEU A 1 88 ? -21.159 16.538 24.097 1.00 54.28 88 LEU A O 1
ATOM 698 N N . GLU A 1 89 ? -19.471 15.066 23.934 1.00 55.53 89 GLU A N 1
ATOM 699 C CA . GLU A 1 89 ? -19.282 14.922 25.392 1.00 55.53 89 GLU A CA 1
ATOM 700 C C . GLU A 1 89 ? -18.992 16.270 26.076 1.00 55.53 89 GLU A C 1
ATOM 702 O O . GLU A 1 89 ? -19.666 16.637 27.039 1.00 55.53 89 GLU A O 1
ATOM 707 N N . ASN A 1 90 ? -18.081 17.082 25.528 1.00 55.50 90 ASN A N 1
ATOM 708 C CA . ASN A 1 90 ? -17.756 18.395 26.102 1.00 55.50 90 ASN A CA 1
ATOM 709 C C . ASN A 1 90 ? -18.923 19.403 26.042 1.00 55.50 90 ASN A C 1
ATOM 711 O O . ASN A 1 90 ? -19.031 20.287 26.894 1.00 55.50 90 ASN A O 1
ATOM 715 N N . ARG A 1 91 ? -19.831 19.271 25.064 1.00 45.34 91 ARG A N 1
ATOM 716 C CA . ARG A 1 91 ? -21.033 20.115 24.956 1.00 45.34 91 ARG A CA 1
ATOM 717 C C . ARG A 1 91 ? -22.105 19.739 25.991 1.00 45.34 91 ARG A C 1
ATOM 719 O O . ARG A 1 91 ? -22.833 20.623 26.442 1.00 45.34 91 ARG A O 1
ATOM 726 N N . TYR A 1 92 ? -22.202 18.465 26.376 1.00 53.34 92 TYR A N 1
ATOM 727 C CA . TYR A 1 92 ? -23.142 17.998 27.404 1.00 53.34 92 TYR A CA 1
ATOM 728 C C . TYR A 1 92 ? -22.709 18.408 28.818 1.00 53.34 92 TYR A C 1
ATOM 730 O O . TYR A 1 92 ? -23.518 18.977 29.549 1.00 53.34 92 TYR A O 1
ATOM 738 N N . VAL A 1 93 ? -21.420 18.275 29.152 1.00 54.34 93 VAL A N 1
ATOM 739 C CA . VAL A 1 93 ? -20.885 18.646 30.479 1.00 54.34 93 VAL A CA 1
ATOM 740 C C . VAL A 1 93 ? -21.150 20.122 30.821 1.00 54.34 93 VAL A C 1
ATOM 742 O O . VAL A 1 93 ? -21.492 20.457 31.954 1.00 54.34 93 VAL A O 1
ATOM 745 N N . PHE A 1 94 ? -21.065 21.029 29.840 1.00 51.97 94 PHE A N 1
ATOM 746 C CA . PHE A 1 94 ? -21.341 22.455 30.062 1.00 51.97 94 PHE A CA 1
ATOM 747 C C . PHE A 1 94 ? -22.834 22.755 30.308 1.00 51.97 94 PHE A C 1
ATOM 749 O O . PHE A 1 94 ? -23.176 23.743 30.963 1.00 51.97 94 PHE A O 1
ATOM 756 N N . ARG A 1 95 ? -23.740 21.903 29.806 1.00 50.44 95 ARG A N 1
ATOM 757 C CA . ARG A 1 95 ? -25.192 22.036 29.999 1.00 50.44 95 ARG A CA 1
ATOM 758 C C . ARG A 1 95 ? -25.617 21.568 31.394 1.00 50.44 95 ARG A C 1
ATOM 760 O O . ARG A 1 95 ? -26.480 22.207 31.998 1.00 50.44 95 ARG A O 1
ATOM 767 N N . ASP A 1 96 ? -24.953 20.546 31.928 1.00 56.44 96 ASP A N 1
ATOM 768 C CA . ASP A 1 96 ? -25.235 19.985 33.254 1.00 56.44 96 ASP A CA 1
ATOM 769 C C . ASP A 1 96 ? -24.911 20.975 34.383 1.00 56.44 96 ASP A C 1
ATOM 771 O O . ASP A 1 96 ? -25.724 21.172 35.283 1.00 56.44 96 ASP A O 1
ATOM 775 N N . VAL A 1 97 ? -23.803 21.721 34.283 1.00 62.34 97 VAL A N 1
ATOM 776 C CA . VAL A 1 97 ? -23.407 22.726 35.295 1.00 62.34 97 VAL A CA 1
ATOM 777 C C . VAL A 1 97 ? -24.415 23.880 35.405 1.00 62.34 97 VAL A C 1
ATOM 779 O O . VAL A 1 97 ? -24.667 24.402 36.496 1.00 62.34 97 VAL A O 1
ATOM 782 N N . ILE A 1 98 ? -24.999 24.306 34.281 1.00 66.81 98 ILE A N 1
ATOM 783 C CA . ILE A 1 98 ? -25.989 25.391 34.264 1.00 66.81 98 ILE A CA 1
ATOM 784 C C . ILE A 1 98 ? -27.311 24.901 34.865 1.00 66.81 98 ILE A C 1
ATOM 786 O O . ILE A 1 98 ? -27.891 25.606 35.691 1.00 66.81 98 ILE A O 1
ATOM 790 N N . ILE A 1 99 ? -27.770 23.700 34.493 1.00 64.69 99 ILE A N 1
ATOM 791 C CA . ILE A 1 99 ? -29.015 23.112 35.011 1.00 64.69 99 ILE A CA 1
ATOM 792 C C . ILE A 1 99 ? -28.903 22.848 36.518 1.00 64.69 99 ILE A C 1
ATOM 794 O O . ILE A 1 99 ? -29.789 23.267 37.261 1.00 64.69 99 ILE A O 1
ATOM 798 N N . GLU A 1 100 ? -27.800 22.258 36.986 1.00 72.25 100 GLU A N 1
ATOM 799 C CA . GLU A 1 100 ? -27.500 22.061 38.413 1.00 72.25 100 GLU A CA 1
ATOM 800 C C . GLU A 1 100 ? -27.586 23.385 39.188 1.00 72.25 100 GLU A C 1
ATOM 802 O O . GLU A 1 100 ? -28.326 23.492 40.168 1.00 72.25 100 GLU A O 1
ATOM 807 N N . ARG A 1 101 ? -26.929 24.448 38.693 1.00 76.88 101 ARG A N 1
ATOM 808 C CA . ARG A 1 101 ? -27.012 25.792 39.299 1.00 76.88 101 ARG A CA 1
ATOM 809 C C . ARG A 1 101 ? -28.438 26.338 39.358 1.00 76.88 101 ARG A C 1
ATOM 811 O O . ARG A 1 101 ? -28.795 26.987 40.344 1.00 76.88 101 ARG A O 1
ATOM 818 N N . TYR A 1 102 ? -29.240 26.130 38.315 1.00 74.12 102 TYR A N 1
ATOM 819 C CA . TYR A 1 102 ? -30.637 26.573 38.292 1.00 74.12 102 TYR A CA 1
ATOM 820 C C . TYR A 1 102 ? -31.493 25.805 39.307 1.00 74.12 102 TYR A C 1
ATOM 822 O O . TYR A 1 102 ? -32.238 26.427 40.067 1.00 74.12 102 TYR A O 1
ATOM 830 N N . MET A 1 103 ? -31.342 24.482 39.378 1.00 73.50 103 MET A N 1
ATOM 831 C CA . MET A 1 103 ? -32.085 23.625 40.308 1.00 73.50 103 MET A CA 1
ATOM 832 C C . MET A 1 103 ? -31.720 23.916 41.773 1.00 73.50 103 MET A C 1
ATOM 834 O O . MET A 1 103 ? -32.606 23.992 42.626 1.00 73.50 103 MET A O 1
ATOM 838 N N . GLU A 1 104 ? -30.440 24.168 42.070 1.00 80.56 104 GLU A N 1
ATOM 839 C CA . GLU A 1 104 ? -29.953 24.577 43.398 1.00 80.56 104 GLU A CA 1
ATOM 840 C C . GLU A 1 104 ? -30.604 25.898 43.853 1.00 80.56 104 GLU A C 1
ATOM 842 O O . GLU A 1 104 ? -31.042 26.048 44.999 1.00 80.56 104 GLU A O 1
ATOM 847 N N . LYS A 1 105 ? -30.724 26.859 42.927 1.00 80.62 105 LYS A N 1
ATOM 848 C CA . LYS A 1 105 ? -31.319 28.176 43.182 1.00 80.62 105 LYS A CA 1
ATOM 849 C C . LYS A 1 105 ? -32.817 28.084 43.479 1.00 80.62 105 LYS A C 1
ATOM 851 O O . LYS A 1 105 ? -33.291 28.772 44.385 1.00 80.62 105 LYS A O 1
ATOM 856 N N . GLU A 1 106 ? -33.557 27.244 42.759 1.00 76.06 106 GLU A N 1
ATOM 857 C CA . GLU A 1 106 ? -34.982 27.005 43.031 1.00 76.06 106 GLU A CA 1
ATOM 858 C C . GLU A 1 106 ? -35.195 26.295 44.375 1.00 76.06 106 GLU A C 1
ATOM 860 O O . GLU A 1 106 ? -36.020 26.735 45.180 1.00 76.06 106 GLU A O 1
ATOM 865 N N . ARG A 1 107 ? -34.371 25.289 44.702 1.00 79.12 107 ARG A N 1
ATOM 866 C CA . ARG A 1 107 ? -34.423 24.593 46.000 1.00 79.12 107 ARG A CA 1
ATOM 867 C C . ARG A 1 107 ? -34.274 25.564 47.179 1.00 79.12 107 ARG A C 1
ATOM 869 O O . ARG A 1 107 ? -35.024 25.488 48.153 1.00 79.12 107 ARG A O 1
ATOM 876 N N . GLN A 1 108 ? -33.359 26.532 47.078 1.00 76.50 108 GLN A N 1
ATOM 877 C CA . GLN A 1 108 ? -33.162 27.536 48.130 1.00 76.50 108 GLN A CA 1
ATOM 878 C C . GLN A 1 108 ? -34.323 28.529 48.263 1.00 76.50 108 GLN A C 1
ATOM 880 O O . GLN A 1 108 ? -34.656 28.956 49.375 1.00 76.50 108 GLN A O 1
ATOM 885 N N . LYS A 1 109 ? -34.994 28.877 47.159 1.00 79.88 109 LYS A N 1
ATOM 886 C CA . LYS A 1 109 ? -36.220 29.688 47.213 1.00 79.88 109 LYS A CA 1
ATOM 887 C C . LYS A 1 109 ? -37.333 28.952 47.958 1.00 79.88 109 LYS A C 1
ATOM 889 O O . LYS A 1 109 ? -37.999 29.564 48.797 1.00 79.88 109 LYS A O 1
ATOM 894 N N . GLU A 1 110 ? -37.498 27.655 47.705 1.00 80.81 110 GLU A N 1
ATOM 895 C CA . GLU A 1 110 ? -38.495 26.798 48.359 1.00 80.81 110 GLU A CA 1
ATOM 896 C C . GLU A 1 110 ? -38.279 26.748 49.881 1.00 80.81 110 GLU A C 1
ATOM 898 O O . GLU A 1 110 ? -39.195 27.030 50.662 1.00 80.81 110 GLU A O 1
ATOM 903 N N . ILE A 1 111 ? -37.035 26.496 50.309 1.00 77.56 111 ILE A N 1
ATOM 904 C CA . ILE A 1 111 ? -36.634 26.464 51.724 1.00 77.56 111 ILE A CA 1
ATOM 905 C C . ILE A 1 111 ? -36.942 27.804 52.403 1.00 77.56 111 ILE A C 1
ATOM 907 O O . ILE A 1 111 ? -37.525 27.845 53.492 1.00 77.56 111 ILE A O 1
ATOM 911 N N . ASN A 1 112 ? -36.608 28.923 51.758 1.00 80.75 112 ASN A N 1
ATOM 912 C CA . ASN A 1 112 ? -36.877 30.255 52.300 1.00 80.75 112 ASN A CA 1
ATOM 913 C C . ASN A 1 112 ? -38.382 30.556 52.391 1.00 80.75 112 ASN A C 1
ATOM 915 O O . ASN A 1 112 ? -38.842 31.160 53.367 1.00 80.75 112 ASN A O 1
ATOM 919 N N . ARG A 1 113 ? -39.177 30.085 51.423 1.00 77.25 113 ARG A N 1
ATOM 920 C CA . ARG A 1 113 ? -40.642 30.205 51.433 1.00 77.25 113 ARG A CA 1
ATOM 921 C C . ARG A 1 113 ? -41.261 29.392 52.574 1.00 77.25 113 ARG A C 1
ATOM 923 O O . ARG A 1 113 ? -42.151 29.893 53.264 1.00 77.25 113 ARG A O 1
ATOM 930 N N . GLN A 1 114 ? -40.763 28.180 52.822 1.00 81.62 114 GLN A N 1
ATOM 931 C CA . GLN A 1 114 ? -41.197 27.333 53.937 1.00 81.62 114 GLN A CA 1
ATOM 932 C C . GLN A 1 114 ? -40.829 27.935 55.297 1.00 81.62 114 GLN A C 1
ATOM 934 O O . GLN A 1 114 ? -41.687 28.001 56.179 1.00 81.62 114 GLN A O 1
ATOM 939 N N . LYS A 1 115 ? -39.602 28.450 55.457 1.00 82.44 115 LYS A N 1
ATOM 940 C CA . LYS A 1 115 ? -39.176 29.159 56.676 1.00 82.44 115 LYS A CA 1
ATOM 941 C C . LYS A 1 115 ? -40.087 30.349 56.978 1.00 82.44 115 LYS A C 1
ATOM 943 O O . LYS A 1 115 ? -40.574 30.464 58.101 1.00 82.44 115 LYS A O 1
ATOM 948 N N . ARG A 1 116 ? -40.407 31.173 55.971 1.00 80.00 116 ARG A N 1
ATOM 949 C CA . ARG A 1 116 ? -41.354 32.297 56.108 1.00 80.00 116 ARG A CA 1
ATOM 950 C C . ARG A 1 116 ? -42.761 31.843 56.503 1.00 80.00 116 ARG A C 1
ATOM 952 O O . ARG A 1 116 ? -43.326 32.406 57.433 1.00 80.00 116 ARG A O 1
ATOM 959 N N . LYS A 1 117 ? -43.321 30.808 55.863 1.00 83.69 117 LYS A N 1
ATOM 960 C CA . LYS A 1 117 ? -44.640 30.253 56.238 1.00 83.69 117 LYS A CA 1
ATOM 961 C C . LYS A 1 117 ? -44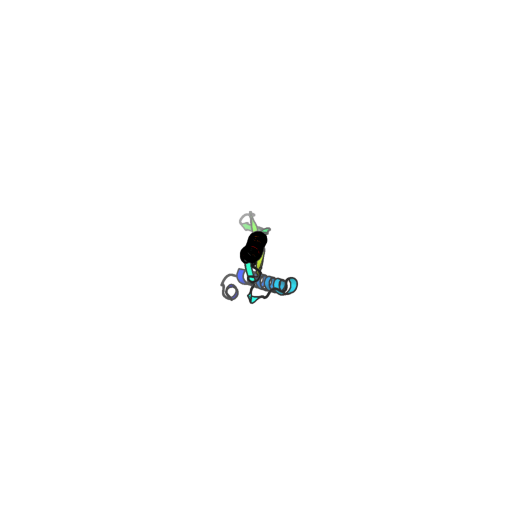.651 29.726 57.675 1.00 83.69 117 LYS A C 1
ATOM 963 O O . LYS A 1 117 ? -45.603 29.971 58.411 1.00 83.69 117 LYS A O 1
ATOM 968 N N . LYS A 1 118 ? -43.593 29.022 58.086 1.00 84.00 118 LYS A N 1
ATOM 969 C CA . LYS A 1 118 ? -43.451 28.481 59.444 1.00 84.00 118 LYS A CA 1
ATOM 970 C C . LYS A 1 118 ? -43.343 29.604 60.478 1.00 84.00 118 LYS A C 1
ATOM 972 O O . LYS A 1 118 ? -44.025 29.541 61.498 1.00 84.00 118 LYS A O 1
ATOM 977 N N . PHE A 1 119 ? -42.568 30.646 60.172 1.00 87.44 119 PHE A N 1
ATOM 978 C CA . PHE A 1 119 ? -42.445 31.856 60.983 1.00 87.44 119 PHE A CA 1
ATOM 979 C C . PHE A 1 119 ? -43.791 32.571 61.138 1.00 87.44 119 PHE A C 1
ATOM 981 O O . PHE A 1 119 ? -44.248 32.759 62.259 1.00 87.44 119 PHE A O 1
ATOM 988 N N . LEU A 1 120 ? -44.490 32.855 60.035 1.00 85.62 120 LEU A N 1
ATOM 989 C CA . LEU A 1 120 ? -45.809 33.496 60.059 1.00 85.62 120 LEU A CA 1
ATOM 990 C C . LEU A 1 120 ? -46.846 32.666 60.825 1.00 85.62 120 LEU A C 1
ATOM 992 O O . LEU A 1 120 ? -47.587 33.215 61.628 1.00 85.62 120 LEU A O 1
ATOM 996 N N . LYS A 1 121 ? -46.863 31.337 60.657 1.00 86.31 121 LYS A N 1
ATOM 997 C CA . LYS A 1 121 ? -47.753 30.440 61.415 1.00 86.31 121 LYS A CA 1
ATOM 998 C C . LYS A 1 121 ? -47.419 30.408 62.912 1.00 86.31 121 LYS A C 1
ATOM 1000 O O . LYS A 1 121 ? -48.297 30.160 63.734 1.00 86.31 121 LYS A O 1
ATOM 1005 N N . SER A 1 122 ? -46.155 30.609 63.282 1.00 81.12 122 SER A N 1
ATOM 1006 C CA . SER A 1 122 ? -45.744 30.774 64.682 1.00 81.12 122 SER A CA 1
ATOM 1007 C C . SER A 1 122 ? -46.214 32.115 65.242 1.00 81.12 122 SER A C 1
ATOM 1009 O O . SER A 1 122 ? -46.779 32.162 66.327 1.00 81.12 122 SER A O 1
ATOM 1011 N N . LEU A 1 123 ? -46.039 33.188 64.471 1.00 86.94 123 LEU A N 1
ATOM 1012 C CA . LEU A 1 123 ? -46.416 34.550 64.843 1.00 86.94 123 LEU A CA 1
ATOM 1013 C C . LEU A 1 123 ? -47.936 34.697 64.986 1.00 86.94 123 LEU A C 1
ATOM 1015 O O . LEU A 1 123 ? -48.408 35.283 65.951 1.00 86.94 123 LEU A O 1
ATOM 1019 N N . LEU A 1 124 ? -48.707 34.074 64.090 1.00 84.69 124 LEU A N 1
ATOM 1020 C CA . LEU A 1 124 ? -50.168 34.027 64.169 1.00 84.69 124 LEU A CA 1
ATOM 1021 C C . LEU A 1 124 ? -50.647 33.283 65.426 1.00 84.69 124 LEU A C 1
ATOM 1023 O O . LEU A 1 124 ? -51.575 33.730 66.088 1.00 84.69 124 LEU A O 1
ATOM 1027 N N . ARG A 1 125 ? -49.984 32.170 65.782 1.00 80.50 125 ARG A N 1
ATOM 1028 C CA . ARG A 1 125 ? -50.261 31.440 67.030 1.00 80.50 125 ARG A CA 1
ATOM 1029 C C . ARG A 1 125 ? -49.959 32.289 68.264 1.00 80.50 125 ARG A C 1
ATOM 1031 O O . ARG A 1 125 ? -50.754 32.288 69.193 1.00 80.50 125 ARG A O 1
ATOM 1038 N N . PHE A 1 126 ? -48.857 33.037 68.249 1.00 83.81 126 PHE A N 1
ATOM 1039 C CA . PHE A 1 126 ? -48.493 33.952 69.332 1.00 83.81 126 PHE A CA 1
ATOM 1040 C C . PHE A 1 126 ? -49.478 35.125 69.474 1.00 83.81 126 PHE A C 1
ATOM 1042 O O . PHE A 1 126 ? -49.884 35.462 70.580 1.00 83.81 126 PHE A O 1
ATOM 1049 N N . LEU A 1 127 ? -49.911 35.728 68.363 1.00 82.19 127 LEU A N 1
ATOM 1050 C CA . LEU A 1 127 ? -50.894 36.816 68.381 1.00 82.19 127 LEU A CA 1
ATOM 1051 C C . LEU A 1 127 ? -52.280 36.347 68.845 1.00 82.19 127 LEU A C 1
ATOM 1053 O O . LEU A 1 127 ? -52.927 37.064 69.602 1.00 82.19 127 LEU A O 1
ATOM 1057 N N . ASN A 1 128 ? -52.719 35.153 68.432 1.00 78.88 128 ASN A N 1
ATOM 1058 C CA . ASN A 1 128 ? -53.987 34.580 68.891 1.00 78.88 128 ASN A CA 1
ATOM 1059 C C . ASN A 1 128 ? -53.957 34.254 70.394 1.00 78.88 128 ASN A C 1
ATOM 1061 O O . ASN A 1 128 ? -54.930 34.541 71.078 1.00 78.88 128 ASN A O 1
ATOM 1065 N N . TRP A 1 129 ? -52.827 33.769 70.925 1.00 72.06 129 TRP A N 1
ATOM 1066 C CA . TRP A 1 129 ? -52.641 33.546 72.367 1.00 72.06 129 TRP A CA 1
ATOM 1067 C C . TRP A 1 129 ? -52.856 34.825 73.193 1.00 72.06 129 TRP A C 1
ATOM 1069 O O . TRP A 1 129 ? -53.466 34.789 74.256 1.00 72.06 129 TRP A O 1
ATOM 1079 N N . ASN A 1 130 ? -52.373 35.975 72.712 1.00 69.69 130 ASN A N 1
ATOM 1080 C CA . ASN A 1 130 ? -52.526 37.257 73.413 1.00 69.69 130 ASN A CA 1
ATOM 1081 C C . ASN A 1 130 ? -53.937 37.859 73.307 1.00 69.69 130 ASN A C 1
ATOM 1083 O O . ASN A 1 130 ? -54.208 38.848 73.976 1.00 69.69 130 ASN A O 1
ATOM 1087 N N . ARG A 1 131 ? -54.815 37.301 72.464 1.00 61.97 131 ARG A N 1
ATOM 1088 C CA . ARG A 1 131 ? -56.201 37.759 72.278 1.00 61.97 131 ARG A CA 1
ATOM 1089 C C . ARG A 1 131 ? -57.202 36.983 73.152 1.00 61.97 131 ARG A C 1
ATOM 1091 O O . ARG A 1 131 ? -58.339 37.414 73.283 1.00 61.97 131 ARG A O 1
ATOM 1098 N N . GLU A 1 132 ? -56.787 35.854 73.729 1.00 60.28 132 GLU A N 1
ATOM 1099 C CA . GLU A 1 132 ? -57.595 34.993 74.614 1.00 60.28 132 GLU A CA 1
ATOM 1100 C C . GLU A 1 132 ? -57.340 35.251 76.118 1.00 60.28 132 GLU A C 1
ATOM 1102 O O . GLU A 1 132 ? -57.863 34.527 76.964 1.00 60.28 132 GLU A O 1
ATOM 1107 N N . LYS A 1 133 ? -56.548 36.277 76.457 1.00 51.09 133 LYS A N 1
ATOM 1108 C CA . LYS A 1 133 ? -56.369 36.811 77.816 1.00 51.09 133 LYS A CA 1
ATOM 1109 C C . LYS A 1 133 ? -57.078 38.148 77.953 1.00 51.09 133 LYS A C 1
ATOM 1111 O O . LYS A 1 133 ? -57.572 38.409 79.069 1.00 51.09 133 LYS A O 1
#

Nearest PDB structures (foldseek):
  6eri-assembly1_AS  TM=8.825E-01  e=2.190E-09  Spinacia oleracea
  6ppf-assembly1_S  TM=9.676E-01  e=2.380E-06  Bacillus subtilis
  7asm-assembly1_Q  TM=9.582E-01  e=3.035E-06  Staphylococcus aureus
  7uvv-assembly1_R  TM=9.654E-01  e=4.645E-06  Acinetobacter baumannii AB0057
  7pal-assembly1_r  TM=7.126E-01  e=3.870E-06  Mycoplasmoides pneumoniae M129

Secondary structure (DSSP, 8-state):
-HHHH---TTHHHHHHHHHHHHHHHHHHH---GGGEEEEEEEEEE---EEEEEE-STT-EEEEEE--EEEEEEEEESTT---THHHHHHHHHHHHHHHHHHHHHHHHHHHHHHHHHHHHHHHHHHHHHHTT--

Foldseek 3Di:
DVLVPDPDPVSVVVVVVVVVVLVCCCPVVVADSVQKDWPDKDKAWDDWDWDWDADPPRDIDIDTDTDIDIDTDIDGNVPPPPPVVVVVVVVVVVVVVVVVVVVVVVVVVVVVVVVVVVVVVVVVVVVVVVVVD

Solvent-accessible surface area (backbone atoms only — not comparable to full-atom values): 7902 Å² total; per-residue (Å²): 112,72,54,78,71,47,94,52,82,67,27,59,65,50,46,54,49,53,54,51,51,47,49,48,39,34,72,77,67,69,43,60,72,89,46,51,39,81,74,43,80,48,76,44,86,41,73,65,48,74,44,79,42,83,47,79,93,87,39,70,47,76,45,77,48,75,44,66,46,80,47,75,42,75,42,55,61,86,69,68,72,56,70,64,62,63,56,50,52,59,56,50,59,62,51,50,59,52,50,52,54,51,52,54,53,52,52,52,52,51,53,51,51,50,53,50,52,53,48,50,57,50,51,52,52,54,54,53,59,69,70,79,112

Organism: Canella winterana (NCBI:txid3426)

Mean predicted aligned error: 14.34 Å

Sequence (133 aa):
MLLELMPYRASYPIFKLVYSAAANASHNKNFNKADLVISKAEVNGGTVVKRLKPRARGRSYPIKRPTCHINIALKDKTKLKTEQDLVLENRYVFRDVIIERYMEKERQKEINRQKRKKFLKSLLRFLNWNREK